Protein AF-A0A382BG83-F1 (afdb_monomer)

Foldseek 3Di:
DVVLVVVQVCCCVPVVDRDPDDDPVVSVVVVVVVVPPPPDPPDDDDDPPPPDQQDVVNPGHDDDPVVVVVVVVCPDPPDDDPFVVVFVVCCVVPVDPTDGDDPDPVVVD

Organism: NCBI:txid408172

Nearest PDB structures (foldseek):
  7a5i-assembly1_O6  TM=1.759E-01  e=7.349E+00  Homo sapiens

Secondary structure (DSSP, 8-state):
-HHHHHHHHHHHHHH----S---HHHHHHHHHHHHHS----S-------S--SSBGGGTBPPPPHHHHHHHHHHTSTT---HHHHHHHHHHHHH--S-----S-GGG--

Structure (mmCIF, N/CA/C/O backbone):
data_AF-A0A382BG83-F1
#
_entry.id   AF-A0A382BG83-F1
#
loop_
_atom_site.group_PDB
_atom_site.id
_atom_site.type_symbol
_atom_site.label_atom_id
_atom_site.label_alt_id
_atom_site.label_comp_id
_atom_site.label_asym_id
_atom_site.label_entity_id
_atom_site.label_seq_id
_atom_site.pdbx_PDB_ins_code
_atom_site.Cartn_x
_atom_site.Cartn_y
_atom_site.Cartn_z
_atom_site.occupancy
_atom_site.B_iso_or_equiv
_atom_site.auth_seq_id
_atom_site.auth_comp_id
_atom_site.auth_asym_id
_atom_site.auth_atom_id
_atom_site.pdbx_PDB_model_num
ATOM 1 N N . VAL A 1 1 ? -12.025 12.607 26.636 1.00 75.94 1 VAL A N 1
ATOM 2 C CA . VAL A 1 1 ? -13.064 13.535 27.185 1.00 75.94 1 VAL A CA 1
ATOM 3 C C . VAL A 1 1 ? -14.104 13.945 26.140 1.00 75.94 1 VAL A C 1
ATOM 5 O O . VAL A 1 1 ? -15.260 13.578 26.295 1.00 75.94 1 VAL A O 1
ATOM 8 N N . ARG A 1 2 ? -13.746 14.697 25.080 1.00 82.50 2 ARG A N 1
ATOM 9 C CA . ARG A 1 2 ? -14.726 15.179 24.075 1.00 82.50 2 ARG A CA 1
ATOM 10 C C . ARG A 1 2 ? -15.440 14.053 23.311 1.00 82.50 2 ARG A C 1
ATOM 12 O O . ARG A 1 2 ? -16.618 14.215 23.015 1.00 82.50 2 ARG A O 1
ATOM 19 N N . SER A 1 3 ? -14.743 12.953 23.008 1.00 81.94 3 SER A N 1
ATOM 20 C CA . SER A 1 3 ? -15.310 11.742 22.386 1.00 81.94 3 SER A CA 1
ATOM 21 C C . SER A 1 3 ? -16.439 11.163 23.242 1.00 81.94 3 SER A C 1
ATOM 23 O O . SER A 1 3 ? -17.588 11.162 22.813 1.00 81.94 3 SER A O 1
ATOM 25 N N . VAL A 1 4 ? -16.115 10.810 24.488 1.00 84.19 4 VAL A N 1
ATOM 26 C CA . VAL A 1 4 ? -17.020 10.195 25.470 1.00 84.19 4 VAL A CA 1
ATOM 27 C C . VAL A 1 4 ? -18.285 11.028 25.699 1.00 84.19 4 VAL A C 1
ATOM 29 O O . VAL A 1 4 ? -19.393 10.507 25.635 1.00 84.19 4 VAL A O 1
ATOM 32 N N . LEU A 1 5 ? -18.159 12.346 25.905 1.00 86.81 5 LEU A N 1
ATOM 33 C CA . LEU A 1 5 ? -19.331 13.211 26.110 1.00 86.81 5 LEU A CA 1
ATOM 34 C C . LEU A 1 5 ? -20.212 13.321 24.858 1.00 86.81 5 LEU A C 1
ATOM 36 O O . LEU A 1 5 ? -21.435 13.420 24.965 1.00 86.81 5 LEU A O 1
ATOM 40 N N . LYS A 1 6 ? -19.605 13.316 23.664 1.00 86.94 6 LYS A N 1
ATOM 41 C CA . LYS A 1 6 ? -20.346 13.349 22.400 1.00 86.94 6 LYS A CA 1
ATOM 42 C C . LYS A 1 6 ? -21.112 12.045 22.189 1.00 86.94 6 LYS A C 1
ATOM 44 O O . LYS A 1 6 ? -22.271 12.114 21.800 1.00 86.94 6 LYS A O 1
ATOM 49 N N . GLU A 1 7 ? -20.490 10.906 22.475 1.00 84.44 7 GLU A N 1
ATOM 50 C CA . GLU A 1 7 ? -21.103 9.580 22.371 1.00 84.44 7 GLU A CA 1
ATOM 51 C C . GLU A 1 7 ? -22.297 9.430 23.319 1.00 84.44 7 GLU A C 1
ATOM 53 O O . GLU A 1 7 ? -23.391 9.101 22.868 1.00 84.44 7 GLU A O 1
ATOM 58 N N . VAL A 1 8 ? -22.130 9.769 24.603 1.00 84.25 8 VAL A N 1
ATOM 59 C CA . VAL A 1 8 ? -23.222 9.728 25.592 1.00 84.25 8 VAL A CA 1
ATOM 60 C C . VAL A 1 8 ? -24.380 10.628 25.161 1.00 84.25 8 VAL A C 1
ATOM 62 O O . VAL A 1 8 ? -25.536 10.208 25.176 1.00 84.25 8 VAL A O 1
ATOM 65 N N . ARG A 1 9 ? -24.079 11.852 24.712 1.00 86.31 9 ARG A N 1
ATOM 66 C CA . ARG A 1 9 ? -25.100 12.785 24.222 1.00 86.31 9 ARG A CA 1
ATOM 67 C C . ARG A 1 9 ? -25.826 12.248 22.986 1.00 86.31 9 ARG A C 1
ATOM 69 O O . ARG A 1 9 ? -27.044 12.360 22.919 1.00 86.31 9 ARG A O 1
ATOM 76 N N . SER A 1 10 ? -25.099 11.693 22.018 1.00 83.44 10 SER A N 1
ATOM 77 C CA . SER A 1 10 ? -25.691 11.085 20.821 1.00 83.44 10 SER A CA 1
ATOM 78 C C . SER A 1 10 ? -26.571 9.886 21.176 1.00 83.44 10 SER A C 1
ATOM 80 O O . SER A 1 10 ? -27.681 9.800 20.668 1.00 83.44 10 SER A O 1
ATOM 82 N N . GLY A 1 11 ? -26.144 9.030 22.109 1.00 79.75 11 GLY A N 1
ATOM 83 C CA . GLY A 1 11 ? -26.942 7.897 22.584 1.00 79.75 11 GLY A CA 1
ATOM 84 C C . GLY A 1 11 ? -28.282 8.321 23.192 1.00 79.75 11 GLY A C 1
ATOM 85 O O . GLY A 1 11 ? -29.313 7.757 22.838 1.00 79.75 11 GLY A O 1
ATOM 86 N N . ILE A 1 12 ? -28.282 9.371 24.023 1.00 83.12 12 ILE A N 1
ATOM 87 C CA . ILE A 1 12 ? -29.508 9.935 24.616 1.00 83.12 12 ILE A CA 1
ATOM 88 C C . ILE A 1 12 ? -30.443 10.496 23.533 1.00 83.12 12 ILE A C 1
ATOM 90 O O . ILE A 1 12 ? -31.654 10.291 23.594 1.00 83.12 12 ILE A O 1
ATOM 94 N N . LEU A 1 13 ? -29.889 11.208 22.546 1.00 83.75 13 LEU A N 1
ATOM 95 C CA . LEU A 1 13 ? -30.672 11.857 21.490 1.00 83.75 13 LEU A CA 1
ATOM 96 C C . LEU A 1 13 ? -31.228 10.869 20.451 1.00 83.75 13 LEU A C 1
ATOM 98 O O . LEU A 1 13 ? -32.309 11.112 19.923 1.00 83.75 13 LEU A O 1
ATOM 102 N N . GLU A 1 14 ? -30.507 9.788 20.143 1.00 80.81 14 GLU A N 1
ATOM 103 C CA . GLU A 1 14 ? -30.873 8.836 19.081 1.00 80.81 14 GLU A CA 1
ATOM 104 C C . GLU A 1 14 ? -31.689 7.640 19.581 1.00 80.81 14 GLU A C 1
ATOM 106 O O . GLU A 1 14 ? -32.542 7.145 18.845 1.00 80.81 14 GLU A O 1
ATOM 111 N N . ARG A 1 15 ? -31.441 7.151 20.806 1.00 61.72 15 ARG A N 1
ATOM 112 C CA . ARG A 1 15 ? -32.073 5.917 21.307 1.00 61.72 15 ARG A CA 1
ATOM 113 C C . ARG A 1 15 ? -33.232 6.142 22.271 1.00 61.72 15 ARG A C 1
ATOM 115 O O . ARG A 1 15 ? -33.911 5.177 22.591 1.00 61.72 15 ARG A O 1
ATOM 122 N N . SER A 1 16 ? -33.470 7.367 22.750 1.00 61.75 16 SER A N 1
ATOM 123 C CA . SER A 1 16 ? -34.439 7.677 23.825 1.00 61.75 16 SER A CA 1
ATOM 124 C C . SER A 1 16 ? -34.261 6.888 25.136 1.00 61.75 16 SER A C 1
ATOM 126 O O . SER A 1 16 ? -34.984 7.142 26.096 1.00 61.75 16 SER A O 1
ATOM 128 N N . GLU A 1 17 ? -33.293 5.978 25.215 1.00 62.44 17 GLU A N 1
ATOM 129 C CA . GLU A 1 17 ? -32.896 5.266 26.420 1.00 62.44 17 GLU A CA 1
ATOM 130 C C . GLU A 1 17 ? -31.786 6.063 27.102 1.00 62.44 17 GLU A C 1
ATOM 132 O O . GLU A 1 17 ? -30.676 6.223 26.584 1.00 62.44 17 GLU A O 1
ATOM 137 N N . LEU A 1 18 ? -32.121 6.616 28.266 1.00 65.81 18 LEU A N 1
ATOM 138 C CA . LEU A 1 18 ? -31.135 7.193 29.165 1.00 65.81 18 LEU A CA 1
ATOM 139 C C . LEU A 1 18 ? -30.214 6.069 29.659 1.00 65.81 18 LEU A C 1
ATOM 141 O O . LEU A 1 18 ? -30.723 5.030 30.078 1.00 65.81 18 LEU A O 1
ATOM 145 N N . PRO A 1 19 ? -28.884 6.260 29.633 1.00 69.12 19 PRO A N 1
ATOM 146 C CA . PRO A 1 19 ? -27.973 5.343 30.301 1.00 69.12 19 PRO A CA 1
ATOM 147 C C . PRO A 1 19 ? -28.366 5.197 31.774 1.0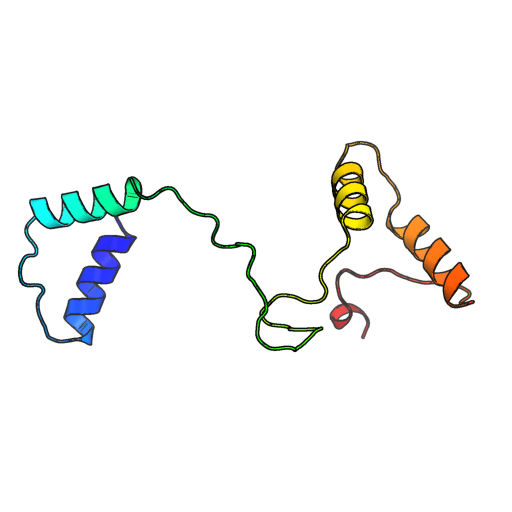0 69.12 19 PRO A C 1
ATOM 149 O O . PRO A 1 19 ? -28.708 6.195 32.409 1.00 69.12 19 PRO A O 1
ATOM 152 N N . ASP A 1 20 ? -28.257 3.980 32.312 1.00 75.00 20 ASP A N 1
ATOM 153 C CA . ASP A 1 20 ? -28.643 3.668 33.698 1.00 75.00 20 ASP A CA 1
ATOM 154 C C . ASP A 1 20 ? -27.902 4.525 34.743 1.00 75.00 20 ASP A C 1
ATOM 156 O O . ASP A 1 20 ? -28.423 4.768 35.830 1.00 75.00 20 ASP A O 1
ATOM 160 N N . ASP A 1 21 ? -26.699 5.008 34.410 1.00 79.62 21 ASP A N 1
ATOM 161 C CA . ASP A 1 21 ? -25.900 5.896 35.253 1.00 79.62 21 ASP A CA 1
ATOM 162 C C . ASP A 1 21 ? -25.075 6.884 34.403 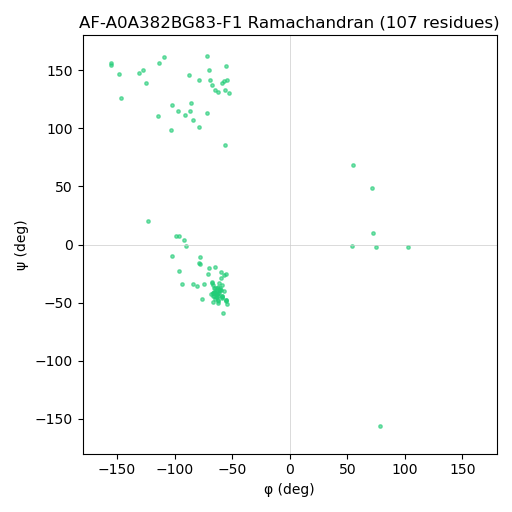1.00 79.62 21 ASP A C 1
ATOM 164 O O . ASP A 1 21 ? -24.331 6.495 33.495 1.00 79.62 21 ASP A O 1
ATOM 168 N N . ILE A 1 22 ? -25.225 8.178 34.702 1.00 81.38 22 ILE A N 1
ATOM 169 C CA . ILE A 1 22 ? -24.502 9.306 34.086 1.00 81.38 22 ILE A CA 1
ATOM 170 C C . ILE A 1 22 ? -23.763 10.161 35.129 1.00 81.38 22 ILE A C 1
ATOM 172 O O . ILE A 1 22 ? -23.463 11.329 34.870 1.00 81.38 22 ILE A O 1
ATOM 176 N N . SER A 1 23 ? -23.501 9.602 36.313 1.00 88.00 23 SER A N 1
ATOM 177 C CA . SER A 1 23 ? -22.724 10.253 37.369 1.00 88.00 23 SER A CA 1
ATOM 178 C C . SER A 1 23 ? -21.339 10.689 36.882 1.00 88.00 23 SER A C 1
ATOM 180 O O . SER A 1 23 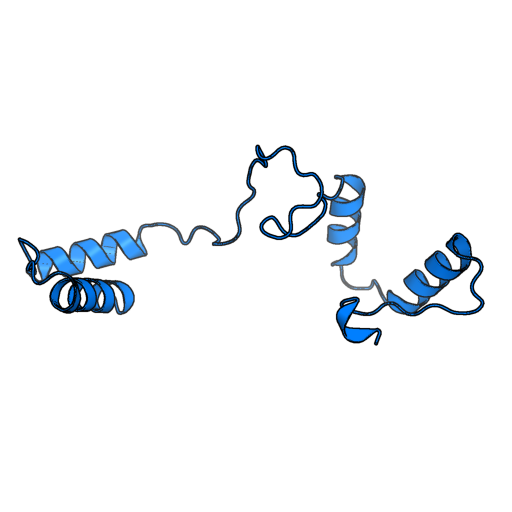? -20.763 10.126 35.941 1.00 88.00 23 SER A O 1
ATOM 182 N N . GLU A 1 24 ? -20.797 11.722 37.529 1.00 87.00 24 GLU A N 1
ATOM 183 C CA . GLU A 1 24 ? -19.466 12.241 37.214 1.00 87.00 24 GLU A CA 1
ATOM 184 C C . GLU A 1 24 ? -18.413 11.136 37.342 1.00 87.00 24 GLU A C 1
ATOM 186 O O . GLU A 1 24 ? -17.549 10.999 36.475 1.00 87.00 24 GLU A O 1
ATOM 191 N N . GLU A 1 25 ? -18.541 10.282 38.356 1.00 88.38 25 GLU A N 1
ATOM 192 C CA . GLU A 1 25 ? -17.665 9.142 38.589 1.00 88.38 25 GLU A CA 1
ATOM 193 C C . GLU A 1 25 ? -17.659 8.175 37.398 1.00 88.38 25 GLU A C 1
ATOM 195 O O . GLU A 1 25 ? -16.584 7.787 36.935 1.00 88.38 25 GLU A O 1
ATOM 200 N N . VAL A 1 26 ? -18.827 7.828 36.845 1.00 86.50 26 VAL A N 1
ATOM 201 C CA . VAL A 1 26 ? -18.937 6.932 35.680 1.00 86.50 26 VAL A CA 1
ATOM 202 C C . VAL A 1 26 ? -18.349 7.570 34.424 1.00 86.50 26 VAL A C 1
ATOM 204 O O . VAL A 1 26 ? -17.631 6.908 33.667 1.00 86.50 26 VAL A O 1
ATOM 207 N N . LEU A 1 27 ? -18.601 8.861 34.198 1.00 88.00 27 LEU A N 1
ATOM 208 C CA . LEU A 1 27 ? -18.039 9.580 33.053 1.00 88.00 27 LEU A CA 1
ATOM 209 C C . LEU A 1 27 ? -16.514 9.699 33.152 1.00 88.00 27 LEU A C 1
ATOM 211 O O . LEU A 1 27 ? -15.818 9.491 32.156 1.00 88.00 27 LEU A O 1
ATOM 215 N N . VAL A 1 28 ? -15.983 9.977 34.345 1.00 89.94 28 VAL A N 1
ATOM 216 C CA . VAL A 1 28 ? -14.538 10.021 34.607 1.00 89.94 28 VAL A CA 1
ATOM 217 C C . VAL A 1 28 ? -13.908 8.647 34.395 1.00 89.94 28 VAL A C 1
ATOM 219 O O . VAL A 1 28 ? -12.851 8.571 33.770 1.00 89.94 28 VAL A O 1
ATOM 222 N N . GLN A 1 29 ? -14.548 7.564 34.845 1.00 87.56 29 GLN A N 1
ATOM 223 C CA . GLN A 1 29 ? -14.059 6.203 34.606 1.00 87.56 29 GLN A CA 1
ATOM 224 C C . GLN A 1 29 ? -14.045 5.851 33.117 1.00 87.56 29 GLN A C 1
ATOM 226 O O . GLN A 1 29 ? -13.024 5.384 32.624 1.00 87.56 29 GLN A O 1
ATOM 231 N N . ARG A 1 30 ? -15.110 6.163 32.364 1.00 84.06 30 ARG A N 1
ATOM 232 C CA . ARG A 1 30 ? -15.131 5.952 30.904 1.00 84.06 30 ARG A CA 1
ATOM 233 C C . ARG A 1 30 ? -14.025 6.721 30.197 1.00 84.06 30 ARG A C 1
ATOM 235 O O . ARG A 1 30 ? -13.348 6.162 29.347 1.00 84.06 30 ARG A O 1
ATOM 242 N N . VAL A 1 31 ? -13.814 7.985 30.565 1.00 87.25 31 VAL A N 1
ATOM 243 C CA . VAL A 1 31 ? -12.717 8.791 30.018 1.00 87.25 31 VAL A CA 1
ATOM 244 C C . VAL A 1 31 ? -11.358 8.185 30.354 1.00 87.25 31 VAL A C 1
ATOM 246 O O . VAL A 1 31 ? -10.492 8.176 29.486 1.00 87.25 31 VAL A O 1
ATOM 249 N N . LYS A 1 32 ? -11.158 7.693 31.581 1.00 86.69 32 LYS A N 1
ATOM 250 C CA . LYS A 1 32 ? -9.916 7.013 31.965 1.00 86.69 32 LYS A CA 1
ATOM 251 C C . LYS A 1 32 ? -9.701 5.752 31.144 1.00 86.69 32 LYS A C 1
ATOM 253 O O . LYS A 1 32 ? -8.638 5.624 30.562 1.00 86.69 32 LYS A O 1
ATOM 258 N N . SER A 1 33 ? -10.712 4.897 31.006 1.00 82.25 33 SER A N 1
ATOM 259 C CA . SER A 1 33 ? -10.617 3.691 30.178 1.00 82.25 33 SER A CA 1
ATOM 260 C C . SER A 1 33 ? -10.330 4.001 28.707 1.00 82.25 33 SER A C 1
ATOM 262 O O . SER A 1 33 ? -9.550 3.287 28.094 1.00 82.25 33 SER A O 1
ATOM 264 N N . ASP A 1 34 ? -10.907 5.071 28.153 1.00 80.31 34 ASP A N 1
ATOM 265 C CA . ASP A 1 34 ? -10.664 5.515 26.768 1.00 80.31 34 ASP A CA 1
ATOM 266 C C . ASP A 1 34 ? -9.222 6.030 26.575 1.00 80.31 34 ASP A C 1
ATOM 268 O O . ASP A 1 34 ? -8.636 5.848 25.517 1.00 80.31 34 ASP A O 1
ATOM 272 N N . ILE A 1 35 ? -8.634 6.652 27.607 1.00 80.62 35 ILE A N 1
ATOM 273 C CA . ILE A 1 35 ? -7.241 7.142 27.608 1.00 80.62 35 ILE A CA 1
ATOM 274 C C . ILE A 1 35 ? -6.237 6.013 27.892 1.00 80.62 35 ILE A C 1
ATOM 276 O O . ILE A 1 35 ? -5.120 6.033 27.383 1.00 80.62 35 ILE A O 1
ATOM 280 N N . GLU A 1 36 ? -6.604 5.063 28.750 1.00 79.06 36 GLU A N 1
ATOM 281 C CA . GLU A 1 36 ? -5.770 3.922 29.145 1.00 79.06 36 GLU A CA 1
ATOM 282 C C . GLU A 1 36 ? -5.766 2.812 28.090 1.00 79.06 36 GLU A C 1
ATOM 284 O O . GLU A 1 36 ? -4.882 1.953 28.109 1.00 79.06 36 GLU A O 1
ATOM 289 N N . ASN A 1 37 ? -6.716 2.835 27.150 1.00 75.69 37 ASN A N 1
ATOM 290 C CA . ASN A 1 37 ? -6.659 1.996 25.967 1.00 75.69 37 ASN A CA 1
ATOM 291 C C . ASN A 1 37 ? -5.550 2.552 25.061 1.00 75.69 37 ASN A C 1
ATOM 293 O O . ASN A 1 37 ? -5.678 3.682 24.588 1.00 75.69 37 ASN A O 1
ATOM 297 N N . PRO A 1 38 ? -4.439 1.825 24.840 1.00 64.06 38 PRO A N 1
ATOM 298 C CA . PRO A 1 38 ? -3.378 2.325 23.982 1.00 64.06 38 PRO A CA 1
ATOM 299 C C . PRO A 1 38 ? -3.975 2.649 22.614 1.00 64.06 38 PRO A C 1
ATOM 301 O O . PRO A 1 38 ? -4.714 1.824 22.074 1.00 64.06 38 PRO A O 1
ATOM 304 N N . ASP A 1 39 ? -3.652 3.832 22.077 1.00 69.94 39 ASP A N 1
ATOM 305 C CA . ASP A 1 39 ? -3.996 4.253 20.715 1.00 69.94 39 ASP A CA 1
ATOM 306 C C . ASP A 1 39 ? -3.439 3.219 19.727 1.00 69.94 39 ASP A C 1
ATOM 308 O O . ASP A 1 39 ? -2.320 3.312 19.214 1.00 69.94 39 ASP A O 1
ATOM 312 N N . MET A 1 40 ? -4.217 2.167 19.500 1.00 68.75 40 MET A N 1
ATOM 313 C CA . MET A 1 40 ? -3.943 1.166 18.496 1.00 68.75 40 MET A CA 1
ATOM 314 C C . MET A 1 40 ? -3.978 1.888 17.151 1.00 68.75 40 MET A C 1
ATOM 316 O O . MET A 1 40 ? -4.937 2.619 16.879 1.00 68.75 40 MET A O 1
ATOM 320 N N . PRO A 1 41 ? -2.972 1.689 16.282 1.00 77.75 41 PRO A N 1
ATOM 321 C CA . PRO A 1 41 ? -3.014 2.251 14.947 1.00 77.75 41 PRO A CA 1
ATOM 322 C C . PRO A 1 41 ? -4.329 1.844 14.289 1.00 77.75 41 PRO A C 1
ATOM 324 O O . PRO A 1 41 ? -4.691 0.666 14.291 1.00 77.75 41 PRO A O 1
ATOM 327 N N . THR A 1 42 ? -5.046 2.811 13.722 1.00 82.56 42 THR A N 1
ATOM 328 C CA . THR A 1 42 ? -6.283 2.538 12.974 1.00 82.56 42 THR A CA 1
ATOM 329 C C . THR A 1 42 ? -6.009 1.718 11.712 1.00 82.56 42 THR A C 1
ATOM 331 O O . THR A 1 42 ? -6.912 1.081 11.177 1.00 82.56 42 THR A O 1
ATOM 334 N N . ILE A 1 43 ? -4.754 1.702 11.252 1.00 83.31 43 ILE A N 1
ATOM 335 C CA . ILE A 1 43 ? -4.259 0.853 10.171 1.00 83.31 43 ILE A CA 1
ATOM 336 C C . ILE A 1 43 ? -3.592 -0.376 10.785 1.00 83.31 43 ILE A C 1
ATOM 338 O O . ILE A 1 43 ? -2.550 -0.266 11.430 1.00 83.31 43 ILE A O 1
ATOM 342 N N . GLN A 1 44 ? -4.172 -1.548 10.538 1.00 84.56 44 GLN A N 1
ATOM 343 C CA . GLN A 1 44 ? -3.664 -2.824 11.035 1.00 84.56 44 GLN A CA 1
ATOM 344 C C . GLN A 1 44 ? -3.584 -3.849 9.903 1.00 84.56 44 GLN A C 1
ATOM 346 O O . GLN A 1 44 ? -4.413 -3.819 8.990 1.00 84.56 44 GLN A O 1
ATOM 351 N N . PRO A 1 45 ? -2.610 -4.773 9.945 1.00 86.19 45 PRO A N 1
ATOM 352 C CA . PRO A 1 45 ? -2.608 -5.926 9.057 1.00 86.19 45 PRO A CA 1
ATOM 353 C C . PRO A 1 45 ? -3.880 -6.762 9.247 1.00 86.19 45 PRO A C 1
ATOM 355 O O . PRO A 1 45 ? -4.307 -6.998 10.376 1.00 86.19 45 PRO A O 1
ATOM 358 N N . VAL A 1 46 ? -4.454 -7.252 8.149 1.00 87.44 46 VAL A N 1
ATOM 359 C CA . VAL A 1 46 ? -5.646 -8.114 8.157 1.00 87.44 46 VAL A CA 1
ATOM 360 C C . VAL A 1 46 ? -5.396 -9.389 7.357 1.00 87.44 46 VAL A C 1
ATOM 362 O O . VAL A 1 46 ? -4.635 -9.387 6.390 1.00 87.44 46 VAL A O 1
ATOM 365 N N . ILE A 1 47 ? -6.054 -10.485 7.740 1.00 89.00 47 ILE A N 1
ATOM 366 C CA . ILE A 1 47 ? -6.054 -11.729 6.962 1.00 89.00 47 ILE A CA 1
ATOM 367 C C . ILE A 1 47 ? -7.177 -11.639 5.928 1.00 89.00 47 ILE A C 1
ATOM 369 O O . ILE A 1 47 ? -8.355 -11.602 6.282 1.00 89.00 47 ILE A O 1
ATOM 373 N N . ASN A 1 48 ? -6.824 -11.621 4.643 1.00 87.12 48 ASN A N 1
ATOM 374 C CA . ASN A 1 48 ? -7.809 -11.644 3.567 1.00 87.12 48 ASN A CA 1
ATOM 375 C C . ASN A 1 48 ? -8.337 -13.074 3.343 1.00 87.12 48 ASN A C 1
ATOM 377 O O . ASN A 1 48 ? -7.688 -1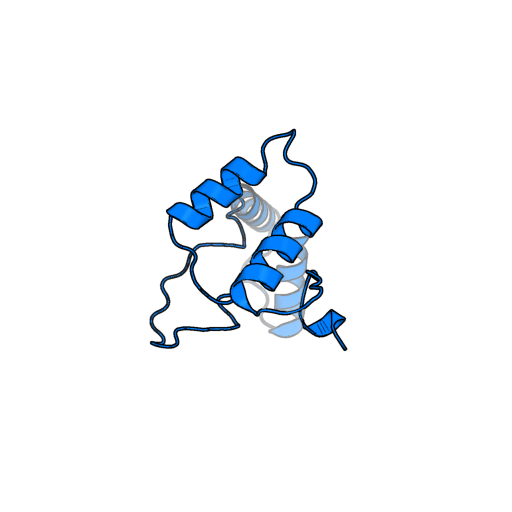3.887 2.688 1.00 87.12 48 ASN A O 1
ATOM 381 N N . ALA A 1 49 ? -9.532 -13.362 3.864 1.00 91.44 49 ALA A N 1
ATOM 382 C CA . ALA A 1 49 ? -10.230 -14.640 3.691 1.00 91.44 49 ALA A CA 1
ATOM 383 C C . ALA A 1 49 ? -11.269 -14.634 2.548 1.00 91.44 49 ALA A C 1
ATOM 385 O O . ALA A 1 49 ? -12.024 -15.591 2.397 1.00 91.44 49 ALA A O 1
ATOM 386 N N . THR A 1 50 ? -11.335 -13.567 1.744 1.00 90.31 50 THR A N 1
ATOM 387 C CA . THR A 1 50 ? -12.349 -13.421 0.679 1.00 90.31 50 THR A CA 1
ATOM 388 C C . THR A 1 50 ? -12.035 -14.237 -0.578 1.00 90.31 50 THR A C 1
ATOM 390 O O . THR A 1 50 ? -12.905 -14.424 -1.423 1.00 90.31 50 THR A O 1
ATOM 393 N N . GLY A 1 51 ? -10.785 -14.687 -0.739 1.00 89.12 51 GLY A N 1
ATOM 394 C CA . GLY A 1 51 ? -10.292 -15.304 -1.975 1.00 89.12 51 GLY A CA 1
ATOM 395 C C . GLY A 1 51 ? -10.037 -14.312 -3.121 1.00 89.12 51 GLY A C 1
ATOM 396 O O . GLY A 1 51 ? -9.555 -14.718 -4.176 1.00 89.12 51 GLY A O 1
ATOM 397 N N . ILE A 1 52 ? -10.315 -13.018 -2.926 1.00 89.38 52 ILE A N 1
ATOM 398 C CA . ILE A 1 52 ? -10.066 -11.959 -3.911 1.00 89.38 52 ILE A CA 1
ATOM 399 C C . ILE A 1 52 ? -8.621 -11.472 -3.771 1.00 89.38 52 ILE A C 1
ATOM 401 O O . ILE A 1 52 ? -8.227 -10.997 -2.708 1.00 89.38 52 ILE A O 1
ATOM 405 N N . VAL A 1 53 ? -7.836 -11.567 -4.849 1.00 86.81 53 VAL A N 1
ATOM 406 C CA . VAL A 1 53 ? -6.398 -11.229 -4.845 1.00 86.81 53 VAL A CA 1
ATOM 407 C C . VAL A 1 53 ? -6.152 -9.716 -4.842 1.00 86.81 53 VAL A C 1
ATOM 409 O O . VAL A 1 53 ? -5.345 -9.232 -4.054 1.00 86.81 53 VAL A O 1
ATOM 412 N N . LEU A 1 54 ? -6.850 -8.966 -5.700 1.00 86.50 54 LEU A N 1
ATOM 413 C CA . LEU A 1 54 ? -6.801 -7.502 -5.743 1.00 86.50 54 LEU A CA 1
ATOM 414 C C . LEU A 1 54 ? -8.068 -6.962 -5.084 1.00 86.50 54 LEU A C 1
ATOM 416 O O . LEU A 1 54 ? -9.135 -6.967 -5.692 1.00 86.50 54 LEU A O 1
ATOM 420 N N . HIS A 1 55 ? -7.959 -6.575 -3.814 1.00 84.56 55 HIS A N 1
ATOM 421 C CA . HIS A 1 55 ? -9.103 -6.157 -3.010 1.00 84.56 55 HIS A CA 1
ATOM 422 C C . HIS A 1 55 ? -8.989 -4.676 -2.637 1.00 84.56 55 HIS A C 1
ATOM 424 O O . HIS A 1 55 ? -8.175 -4.301 -1.791 1.00 84.56 55 HIS A O 1
ATOM 430 N N . ASP A 1 56 ? -9.848 -3.832 -3.207 1.00 79.62 56 ASP A N 1
ATOM 431 C CA . ASP A 1 56 ? -9.771 -2.371 -3.049 1.00 79.62 56 ASP A CA 1
ATOM 432 C C . ASP A 1 56 ? -9.894 -1.920 -1.588 1.00 79.62 56 ASP A C 1
ATOM 434 O O . ASP A 1 56 ? -9.143 -1.058 -1.132 1.00 79.62 56 ASP A O 1
ATOM 438 N N . ALA A 1 57 ? -10.767 -2.563 -0.802 1.00 72.12 57 ALA A N 1
ATOM 439 C CA . ALA A 1 57 ? -10.917 -2.228 0.619 1.00 72.12 57 ALA A CA 1
ATOM 440 C C . ALA A 1 57 ? -9.714 -2.645 1.491 1.00 72.12 57 ALA A C 1
ATOM 442 O O . ALA A 1 57 ? -9.534 -2.101 2.576 1.00 72.12 57 ALA A O 1
ATOM 443 N N . VAL A 1 58 ? -8.880 -3.583 1.018 1.00 70.75 58 VAL A N 1
ATOM 444 C CA . VAL A 1 58 ? -7.625 -4.005 1.675 1.00 70.75 58 VAL A CA 1
ATOM 445 C C . VAL A 1 58 ? -6.420 -3.298 1.022 1.00 70.75 58 VAL A C 1
ATOM 447 O O . VAL A 1 58 ? -5.274 -3.542 1.380 1.00 70.75 58 VAL A O 1
ATOM 450 N N . ARG A 1 59 ? -6.692 -2.339 0.120 1.00 66.50 59 ARG A N 1
ATOM 451 C CA . ARG A 1 59 ? -5.734 -1.513 -0.624 1.00 66.50 59 ARG A CA 1
ATOM 452 C C . ARG A 1 59 ? -4.700 -2.331 -1.399 1.00 66.50 59 ARG A C 1
ATOM 454 O O . ARG A 1 59 ? -3.502 -2.257 -1.142 1.00 66.50 59 ARG A O 1
ATOM 461 N N . GLY A 1 60 ? -5.181 -3.019 -2.431 1.00 67.00 60 GLY A N 1
ATOM 462 C CA . GLY A 1 60 ? -4.344 -3.499 -3.531 1.00 67.00 60 GLY A CA 1
ATOM 463 C C . GLY A 1 60 ? -3.541 -4.763 -3.223 1.00 67.00 60 GLY A C 1
ATOM 464 O O . GLY A 1 60 ? -3.935 -5.593 -2.405 1.00 67.00 60 GLY A O 1
ATOM 465 N N . ALA A 1 61 ? -2.444 -4.946 -3.960 1.00 74.56 61 ALA A N 1
ATOM 466 C CA . ALA A 1 61 ? -1.615 -6.143 -3.884 1.00 74.56 61 ALA A CA 1
ATOM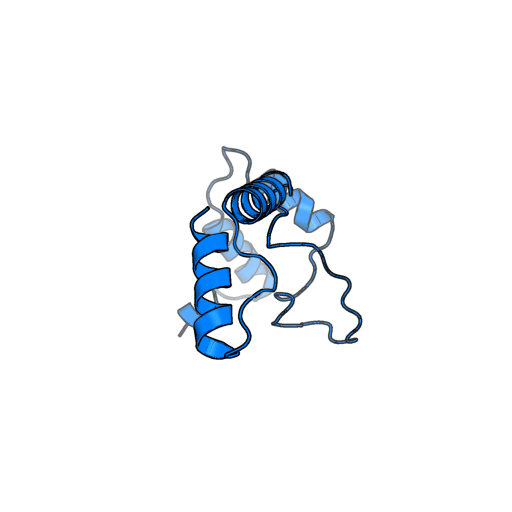 467 C C . ALA A 1 61 ? -0.679 -6.120 -2.666 1.00 74.56 61 ALA A C 1
ATOM 469 O O . ALA A 1 61 ? -0.071 -5.099 -2.344 1.00 74.56 61 ALA A O 1
ATOM 470 N N . MET A 1 62 ? -0.496 -7.282 -2.034 1.00 82.56 62 MET A N 1
ATOM 471 C CA . MET A 1 62 ? 0.551 -7.452 -1.028 1.00 82.56 62 MET A CA 1
ATOM 472 C C . MET A 1 62 ? 1.934 -7.380 -1.680 1.00 82.56 62 MET A C 1
ATOM 474 O O . MET A 1 62 ? 2.176 -7.986 -2.724 1.00 82.56 62 MET A O 1
ATOM 478 N N . VAL A 1 63 ? 2.857 -6.671 -1.033 1.00 86.81 63 VAL A N 1
ATOM 479 C CA . VAL A 1 63 ? 4.263 -6.617 -1.448 1.00 86.81 63 VAL A CA 1
ATOM 480 C C . VAL A 1 63 ? 5.055 -7.762 -0.823 1.00 86.81 63 VAL A C 1
ATOM 482 O O . VAL A 1 63 ? 4.800 -8.166 0.313 1.00 86.81 63 VAL A O 1
ATOM 485 N N . THR A 1 64 ? 6.041 -8.272 -1.559 1.00 91.44 64 THR A N 1
ATOM 486 C CA . THR A 1 64 ? 6.988 -9.262 -1.035 1.00 91.44 64 THR A CA 1
ATOM 487 C C . THR A 1 64 ? 7.948 -8.622 -0.033 1.00 91.44 64 THR A C 1
ATOM 489 O O . THR A 1 64 ? 8.139 -7.402 -0.024 1.00 91.44 64 THR A O 1
ATOM 492 N N . ASP A 1 65 ? 8.617 -9.441 0.779 1.00 92.38 65 ASP A N 1
ATOM 493 C CA . ASP A 1 65 ? 9.602 -8.950 1.752 1.00 92.38 65 ASP A CA 1
ATOM 494 C C . ASP A 1 65 ? 10.778 -8.229 1.087 1.00 92.38 65 ASP A C 1
ATOM 496 O O . ASP A 1 65 ? 11.287 -7.246 1.619 1.00 92.38 65 ASP A O 1
ATOM 500 N N . VAL A 1 66 ? 11.174 -8.661 -0.113 1.00 94.44 66 VAL A N 1
ATOM 501 C CA . VAL A 1 66 ? 12.232 -8.004 -0.894 1.00 94.44 66 VAL A CA 1
ATOM 502 C C . VAL A 1 66 ? 11.835 -6.570 -1.242 1.00 94.44 66 VAL A C 1
ATOM 504 O O . VAL A 1 66 ? 12.611 -5.644 -1.012 1.00 94.44 66 VAL A O 1
ATOM 507 N N . VAL A 1 67 ? 10.613 -6.376 -1.749 1.00 91.81 67 VAL A N 1
ATOM 508 C CA . VAL A 1 67 ? 10.094 -5.046 -2.098 1.00 91.81 67 VAL A CA 1
ATOM 509 C C . VAL A 1 67 ? 9.922 -4.197 -0.841 1.00 91.81 67 VAL A C 1
ATOM 511 O O . VAL A 1 67 ? 10.365 -3.052 -0.816 1.00 91.81 67 VAL A O 1
ATOM 514 N N . ARG A 1 68 ? 9.363 -4.768 0.234 1.00 91.56 68 ARG A N 1
ATOM 515 C CA . ARG A 1 68 ? 9.222 -4.089 1.530 1.00 91.56 68 ARG A CA 1
ATOM 516 C C . ARG A 1 68 ? 10.568 -3.579 2.049 1.00 91.56 68 ARG A C 1
ATOM 518 O O . ARG A 1 68 ? 10.668 -2.421 2.442 1.00 91.56 68 ARG A O 1
ATOM 525 N N . ASN A 1 69 ? 11.602 -4.417 2.029 1.00 91.94 69 ASN A N 1
ATOM 526 C CA . ASN A 1 69 ? 12.934 -4.038 2.495 1.00 91.94 69 ASN A CA 1
ATOM 527 C C . ASN A 1 69 ? 13.546 -2.945 1.614 1.00 91.94 69 ASN A C 1
ATOM 529 O O . ASN A 1 69 ? 14.088 -1.979 2.142 1.00 91.94 69 ASN A O 1
ATOM 533 N N . ALA A 1 70 ? 13.393 -3.039 0.290 1.00 89.62 70 ALA A N 1
ATOM 534 C CA . ALA A 1 70 ? 13.828 -1.985 -0.622 1.00 89.62 70 ALA A CA 1
ATOM 535 C C . ALA A 1 70 ? 13.118 -0.647 -0.346 1.00 89.62 70 ALA A C 1
ATOM 537 O O . ALA A 1 70 ? 13.766 0.394 -0.363 1.00 89.62 70 ALA A O 1
ATOM 538 N N . MET A 1 71 ? 11.818 -0.661 -0.027 1.00 89.44 71 MET A N 1
ATOM 539 C CA . MET A 1 71 ? 11.067 0.544 0.353 1.00 89.44 71 MET A CA 1
ATOM 540 C C . MET A 1 71 ? 11.551 1.149 1.677 1.00 89.44 71 MET A C 1
ATOM 542 O O . MET A 1 71 ? 11.573 2.368 1.814 1.00 89.44 71 MET A O 1
ATOM 546 N N . ILE A 1 72 ? 11.929 0.322 2.656 1.00 91.06 72 ILE A N 1
ATOM 547 C CA . ILE A 1 72 ? 12.497 0.799 3.927 1.00 91.06 72 ILE A CA 1
ATOM 548 C C . ILE A 1 72 ? 13.867 1.441 3.684 1.00 91.06 72 ILE A C 1
ATOM 550 O O . ILE A 1 72 ? 14.140 2.526 4.192 1.00 91.06 72 ILE A O 1
ATOM 554 N N . GLU A 1 73 ? 14.716 0.807 2.875 1.00 88.25 73 GLU A N 1
ATOM 555 C CA . GLU A 1 73 ? 16.013 1.367 2.488 1.00 88.25 73 GLU A CA 1
ATOM 556 C C . GLU A 1 73 ? 15.856 2.665 1.686 1.00 88.25 73 GLU A C 1
ATOM 558 O O . GLU A 1 73 ? 16.601 3.613 1.920 1.00 88.25 73 GLU A O 1
ATOM 563 N N . ALA A 1 74 ? 14.837 2.749 0.822 1.00 86.50 74 ALA A N 1
ATOM 564 C CA . ALA A 1 74 ? 14.500 3.944 0.049 1.00 86.50 74 ALA A CA 1
ATOM 565 C C . ALA A 1 74 ? 14.161 5.171 0.914 1.00 86.50 74 ALA A C 1
ATOM 567 O O . ALA A 1 74 ? 14.314 6.299 0.458 1.00 86.50 74 ALA A O 1
ATOM 568 N N . GLN A 1 75 ? 13.727 4.970 2.164 1.00 87.06 75 GLN A N 1
ATOM 569 C CA . GLN A 1 75 ? 13.443 6.063 3.102 1.00 87.06 75 GLN A CA 1
ATOM 570 C C . GLN A 1 75 ? 14.709 6.670 3.721 1.00 87.06 75 GLN A C 1
ATOM 572 O O . GLN A 1 75 ? 14.629 7.701 4.393 1.00 87.06 75 GLN A O 1
ATOM 577 N N . ARG A 1 76 ? 15.881 6.046 3.537 1.00 84.94 76 ARG A N 1
ATOM 578 C CA . ARG A 1 76 ? 17.135 6.590 4.059 1.00 84.94 76 ARG A CA 1
ATOM 579 C C . ARG A 1 76 ? 17.527 7.861 3.293 1.00 84.94 76 ARG A C 1
ATOM 581 O O . ARG A 1 76 ? 17.371 7.918 2.073 1.00 84.94 76 ARG A O 1
ATOM 588 N N . PRO A 1 77 ? 18.076 8.878 3.980 1.00 79.94 77 PRO A N 1
ATOM 589 C CA . PRO A 1 77 ? 18.535 10.098 3.325 1.00 79.94 77 PRO A CA 1
ATOM 590 C C . PRO A 1 77 ? 19.573 9.804 2.233 1.00 79.94 77 PRO A C 1
ATOM 592 O O . PRO A 1 77 ? 20.464 8.980 2.433 1.00 79.94 77 PRO A O 1
ATOM 595 N N . GLY A 1 78 ? 19.495 10.523 1.111 1.00 73.94 78 GLY A N 1
ATOM 596 C CA . GLY A 1 78 ? 20.489 10.458 0.031 1.00 73.94 78 GLY A CA 1
ATOM 597 C C . GLY A 1 78 ? 20.071 9.653 -1.199 1.00 73.94 78 GLY A C 1
ATOM 598 O O . GLY A 1 78 ? 20.815 9.630 -2.176 1.00 73.94 78 GLY A O 1
ATOM 599 N N . ILE A 1 79 ? 18.885 9.040 -1.193 1.00 70.69 79 ILE A N 1
ATOM 600 C CA . ILE A 1 79 ? 18.294 8.475 -2.408 1.00 70.69 79 ILE A CA 1
ATOM 601 C C . ILE A 1 79 ? 17.572 9.602 -3.146 1.00 70.69 79 ILE A C 1
ATOM 603 O O . ILE A 1 79 ? 16.548 10.112 -2.700 1.00 70.69 79 ILE A O 1
ATOM 607 N N . THR A 1 80 ? 18.167 10.028 -4.253 1.00 71.56 80 THR A N 1
ATOM 608 C CA . THR A 1 80 ? 17.667 11.082 -5.139 1.00 71.56 80 THR A CA 1
ATOM 609 C C . THR A 1 80 ? 17.289 10.481 -6.490 1.00 71.56 80 THR A C 1
ATOM 611 O O . THR A 1 80 ? 17.862 9.463 -6.875 1.00 71.56 80 THR A O 1
ATOM 614 N N . ASP A 1 81 ? 16.397 11.147 -7.225 1.00 83.69 81 ASP A N 1
ATOM 615 C CA . ASP A 1 81 ? 16.083 10.846 -8.633 1.00 83.69 81 ASP A CA 1
ATOM 616 C C . ASP A 1 81 ? 15.282 9.545 -8.867 1.00 83.69 81 ASP A C 1
ATOM 618 O O . ASP A 1 81 ? 15.621 8.683 -9.683 1.00 83.69 81 ASP A O 1
ATOM 622 N N . VAL A 1 82 ? 14.195 9.386 -8.103 1.00 85.81 82 VAL A N 1
ATOM 623 C CA . VAL A 1 82 ? 13.280 8.237 -8.212 1.00 85.81 82 VAL A CA 1
ATOM 624 C C . VAL A 1 82 ? 12.571 8.240 -9.568 1.00 85.81 82 VAL A C 1
ATOM 626 O O . VAL A 1 82 ? 12.384 7.182 -10.168 1.00 85.81 82 VAL A O 1
ATOM 629 N N . GLU A 1 83 ? 12.221 9.420 -10.070 1.00 88.81 83 GLU A N 1
ATOM 630 C CA . GLU A 1 83 ? 11.493 9.627 -11.315 1.00 88.81 83 GLU A CA 1
ATOM 631 C C . GLU A 1 83 ? 12.316 9.203 -12.535 1.00 88.81 83 GLU A C 1
ATOM 633 O O . GLU A 1 83 ? 11.829 8.387 -13.318 1.00 88.81 83 GLU A O 1
ATOM 638 N N . ALA A 1 84 ? 13.576 9.643 -12.672 1.00 89.94 84 ALA A N 1
ATOM 639 C CA . ALA A 1 84 ? 14.403 9.217 -13.805 1.00 89.94 84 ALA A CA 1
ATOM 640 C C . ALA A 1 84 ? 14.745 7.723 -13.732 1.00 89.94 84 ALA A C 1
ATOM 642 O O . ALA A 1 84 ? 14.850 7.039 -14.757 1.00 89.94 84 ALA A O 1
ATOM 643 N N . ARG A 1 85 ? 14.894 7.172 -12.517 1.00 89.81 85 ARG A N 1
ATOM 644 C CA . ARG A 1 85 ? 15.097 5.729 -12.352 1.00 89.81 85 ARG A CA 1
ATOM 645 C C . ARG A 1 85 ? 13.862 4.938 -12.776 1.00 89.81 85 ARG A C 1
ATOM 647 O O . ARG A 1 85 ? 14.017 3.901 -13.422 1.00 89.81 85 ARG A O 1
ATOM 654 N N . ALA A 1 86 ? 12.672 5.411 -12.414 1.00 93.25 86 ALA A N 1
ATOM 655 C CA . ALA A 1 86 ? 11.412 4.802 -12.812 1.00 93.25 86 ALA A CA 1
ATOM 656 C C . ALA A 1 86 ? 11.213 4.880 -14.329 1.00 93.25 86 ALA A C 1
ATOM 658 O O . ALA A 1 86 ? 10.929 3.852 -14.937 1.00 93.25 86 ALA A O 1
ATOM 659 N N . GLU A 1 87 ? 11.440 6.044 -14.945 1.00 95.44 87 GLU A N 1
ATOM 660 C CA . GLU A 1 87 ? 11.367 6.223 -16.399 1.00 95.44 87 GLU A CA 1
ATOM 661 C C . GLU A 1 87 ? 12.268 5.226 -17.127 1.00 95.44 87 GLU A C 1
ATOM 663 O O . GLU A 1 87 ? 11.794 4.482 -17.982 1.00 95.44 87 GLU A O 1
ATOM 668 N N . LYS A 1 88 ? 13.543 5.128 -16.730 1.00 95.62 88 LYS A N 1
ATOM 669 C CA . LYS A 1 88 ? 14.486 4.188 -17.346 1.00 95.62 88 LYS A CA 1
ATOM 670 C C . LYS A 1 88 ? 13.969 2.747 -17.315 1.00 95.62 88 LYS A C 1
ATOM 672 O O . LYS A 1 88 ? 13.990 2.069 -18.338 1.00 95.62 88 LYS A O 1
ATOM 677 N N . VAL A 1 89 ? 13.509 2.282 -16.152 1.00 95.56 89 VAL A N 1
ATOM 678 C CA . VAL A 1 89 ? 12.989 0.914 -15.995 1.00 95.56 89 VAL A CA 1
ATOM 679 C C . VAL A 1 89 ? 11.714 0.714 -16.817 1.00 95.56 89 VAL A C 1
ATOM 681 O O . VAL A 1 89 ? 11.545 -0.327 -17.448 1.00 95.56 89 VAL A O 1
ATOM 684 N N . LEU A 1 90 ? 10.822 1.705 -16.847 1.00 96.25 90 LEU A N 1
ATOM 685 C CA . LEU A 1 90 ? 9.593 1.643 -17.633 1.00 96.25 90 LEU A CA 1
ATOM 686 C C . LEU A 1 90 ? 9.894 1.580 -19.134 1.00 96.25 90 LEU A C 1
ATOM 688 O O . LEU A 1 90 ? 9.331 0.722 -19.812 1.00 96.25 90 LEU A O 1
ATOM 692 N N . CYS A 1 91 ? 10.808 2.402 -19.651 1.00 97.75 91 CYS A N 1
ATOM 693 C CA . CYS A 1 91 ? 11.231 2.346 -21.052 1.00 97.75 91 CYS A CA 1
ATOM 694 C C . CYS A 1 91 ? 11.903 1.005 -21.391 1.00 97.75 91 CYS A C 1
ATOM 696 O O . CYS A 1 91 ? 11.608 0.425 -22.431 1.00 97.75 91 CYS A O 1
ATOM 698 N N . GLU A 1 92 ? 12.735 0.455 -20.497 1.00 98.06 92 GLU A N 1
ATOM 699 C CA . GLU A 1 92 ? 13.364 -0.865 -20.684 1.00 98.06 92 GLU A CA 1
ATOM 700 C C . GLU A 1 92 ? 12.336 -2.007 -20.783 1.00 98.06 92 GLU A C 1
ATOM 702 O O . GLU A 1 92 ? 12.513 -2.923 -21.586 1.00 98.06 92 GLU A O 1
ATOM 707 N N . ILE A 1 93 ? 11.260 -1.966 -19.989 1.00 97.75 93 ILE A N 1
ATOM 708 C CA . ILE A 1 93 ? 10.240 -3.031 -19.959 1.00 97.75 93 ILE A CA 1
ATOM 709 C C . ILE A 1 93 ? 9.198 -2.859 -21.074 1.00 97.75 93 ILE A C 1
ATOM 711 O O . ILE A 1 93 ? 8.679 -3.848 -21.590 1.00 97.75 93 ILE A O 1
ATOM 715 N N . THR A 1 94 ? 8.866 -1.619 -21.437 1.00 97.12 94 THR A N 1
ATOM 716 C CA . THR A 1 94 ? 7.794 -1.317 -22.402 1.00 97.12 94 THR A CA 1
ATOM 717 C C . THR A 1 94 ? 8.296 -1.095 -23.827 1.00 97.12 94 THR A C 1
ATOM 719 O O . THR A 1 94 ? 7.520 -1.243 -24.767 1.00 97.12 94 THR A O 1
ATOM 722 N N . GLY A 1 95 ? 9.572 -0.738 -24.002 1.00 97.00 95 GLY A N 1
ATOM 723 C CA . GLY A 1 95 ? 10.131 -0.287 -25.277 1.00 97.00 95 GLY A CA 1
ATOM 724 C C . GLY A 1 95 ? 9.6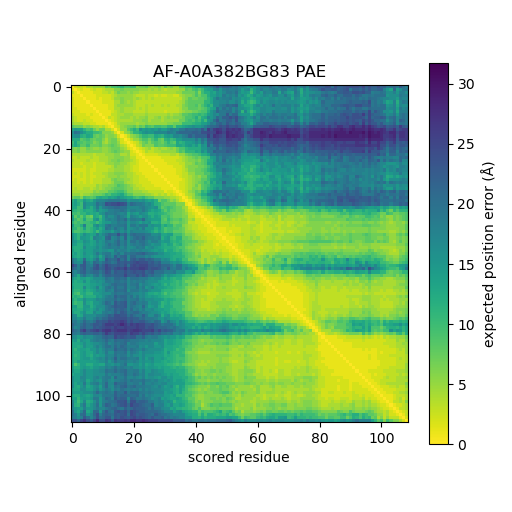89 1.120 -25.693 1.00 97.00 95 GLY A C 1
ATOM 725 O O . GLY A 1 95 ? 9.916 1.499 -26.838 1.00 97.00 95 GLY A O 1
ATOM 726 N N . ALA A 1 96 ? 9.033 1.877 -24.808 1.00 97.50 96 ALA A N 1
ATOM 727 C CA . ALA A 1 96 ? 8.643 3.256 -25.078 1.00 97.50 96 ALA A CA 1
ATOM 728 C C . ALA A 1 96 ? 9.861 4.196 -25.129 1.00 97.50 96 ALA A C 1
ATOM 730 O O . ALA A 1 96 ? 10.848 3.987 -24.423 1.00 97.50 96 ALA A O 1
ATOM 731 N N . ASP A 1 97 ? 9.758 5.266 -25.921 1.00 95.81 97 ASP A N 1
ATOM 732 C CA . ASP A 1 97 ? 10.810 6.287 -26.041 1.00 95.81 97 ASP A CA 1
ATOM 733 C C . ASP A 1 97 ? 10.939 7.162 -24.779 1.00 95.81 97 ASP A C 1
ATOM 735 O O . ASP A 1 97 ? 12.004 7.716 -24.512 1.00 95.81 97 ASP A O 1
ATOM 739 N N . ALA A 1 98 ? 9.854 7.288 -24.009 1.00 95.19 98 ALA A N 1
ATOM 740 C CA . ALA A 1 98 ? 9.784 8.031 -22.754 1.00 95.19 98 ALA A CA 1
ATOM 741 C C . ALA A 1 98 ? 8.659 7.476 -21.866 1.00 95.19 98 ALA A C 1
ATOM 743 O O . ALA A 1 98 ? 7.673 6.926 -22.372 1.00 95.19 98 ALA A O 1
ATOM 744 N N . ALA A 1 99 ? 8.779 7.653 -20.549 1.00 94.75 99 ALA A N 1
ATOM 745 C CA . ALA A 1 99 ? 7.783 7.205 -19.579 1.00 94.75 99 ALA A CA 1
ATOM 746 C C . ALA A 1 99 ? 7.727 8.136 -18.360 1.00 94.75 99 ALA A C 1
ATOM 748 O O . ALA A 1 99 ? 8.736 8.674 -17.923 1.00 94.75 99 ALA A O 1
ATOM 749 N N . CYS A 1 100 ? 6.540 8.298 -17.773 1.00 91.75 100 CYS A N 1
ATOM 750 C CA . CYS A 1 100 ? 6.341 9.147 -16.599 1.00 91.75 100 CYS A CA 1
ATOM 751 C C . CYS A 1 100 ? 5.692 8.354 -15.462 1.00 91.75 100 CYS A C 1
ATOM 753 O O . CYS A 1 100 ? 4.770 7.569 -15.692 1.00 91.75 100 CYS A O 1
ATOM 755 N N . LEU A 1 101 ? 6.166 8.580 -14.234 1.00 90.38 101 LEU A N 1
ATOM 756 C CA . LEU A 1 101 ? 5.573 8.035 -13.019 1.00 90.38 101 LEU A CA 1
A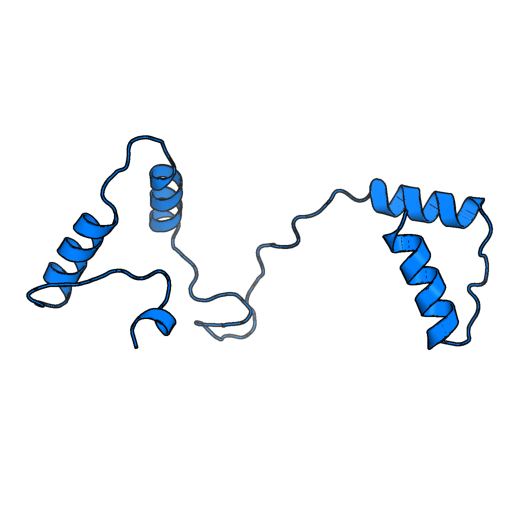TOM 757 C C . LEU A 1 101 ? 4.7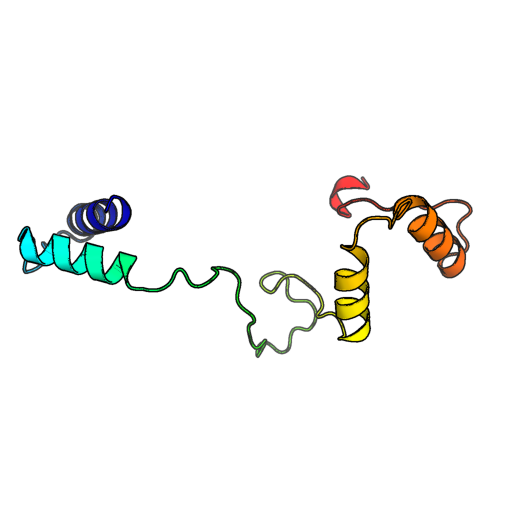50 9.122 -12.323 1.00 90.38 101 LEU A C 1
ATOM 759 O O . LEU A 1 101 ? 5.280 10.152 -11.913 1.00 90.38 101 LEU A O 1
ATOM 763 N N . LEU A 1 102 ? 3.456 8.866 -12.161 1.00 89.56 102 LEU A N 1
ATOM 764 C CA . LEU A 1 102 ? 2.535 9.723 -11.420 1.00 89.56 102 LEU A CA 1
ATOM 765 C C . LEU A 1 102 ? 2.138 9.048 -10.106 1.00 89.56 102 LEU A C 1
ATOM 767 O O . LEU A 1 102 ? 2.257 7.833 -9.956 1.00 89.56 102 LEU A O 1
ATOM 771 N N . HIS A 1 103 ? 1.630 9.834 -9.153 1.00 85.25 103 HIS A N 1
ATOM 772 C CA . HIS A 1 103 ? 1.172 9.307 -7.861 1.00 85.25 103 HIS A CA 1
ATOM 773 C C . HIS A 1 103 ? 0.061 8.254 -8.005 1.00 85.25 103 HIS A C 1
ATOM 775 O O . HIS A 1 103 ? -0.010 7.307 -7.224 1.00 85.25 103 HIS A O 1
ATOM 781 N N . SER A 1 104 ? -0.806 8.431 -9.000 1.00 84.38 104 SER A N 1
ATOM 782 C CA . SER A 1 104 ? -1.915 7.534 -9.312 1.00 84.38 104 SER A CA 1
ATOM 783 C C . SER A 1 104 ? -2.298 7.663 -10.782 1.00 84.38 104 SER A C 1
ATOM 785 O O . SER A 1 104 ? -2.107 8.722 -11.383 1.00 84.38 104 SER A O 1
ATOM 787 N N . ASP A 1 105 ? -2.918 6.620 -11.316 1.00 83.50 105 ASP A N 1
ATOM 788 C CA . ASP A 1 105 ? -3.497 6.562 -12.661 1.00 83.50 105 ASP A CA 1
ATOM 789 C C . ASP A 1 105 ? -4.600 7.606 -12.903 1.00 83.50 105 ASP A C 1
ATOM 791 O O . ASP A 1 105 ? -4.728 8.113 -14.013 1.00 83.50 105 ASP A O 1
ATOM 795 N N . LEU A 1 106 ? -5.328 8.015 -11.860 1.00 82.25 106 LEU A N 1
ATOM 796 C CA . LEU A 1 106 ? -6.310 9.108 -11.921 1.00 82.25 106 LEU A CA 1
ATOM 797 C C . LEU A 1 106 ? -5.728 10.433 -12.443 1.00 82.25 106 LEU A C 1
ATOM 799 O O . LEU A 1 106 ? -6.472 11.262 -12.956 1.00 82.25 106 LEU A O 1
ATOM 803 N N . GLY A 1 107 ? -4.418 10.647 -12.294 1.00 75.94 107 GLY A N 1
ATOM 804 C CA . GLY A 1 107 ? -3.730 11.846 -12.776 1.00 75.94 107 GLY A CA 1
ATOM 805 C C . GLY A 1 107 ? -3.181 11.734 -14.201 1.00 75.94 107 GLY A C 1
ATOM 806 O O . GLY A 1 107 ? -2.575 12.690 -14.670 1.00 75.94 107 GLY A O 1
ATOM 807 N N . ALA A 1 108 ? -3.334 10.583 -14.861 1.00 80.25 108 ALA A N 1
ATOM 808 C CA . ALA A 1 108 ? -2.751 10.300 -16.174 1.00 80.25 108 ALA A CA 1
ATOM 809 C C . ALA A 1 108 ? -3.678 10.638 -17.363 1.00 80.25 108 ALA A C 1
ATOM 811 O O . ALA A 1 108 ? -3.322 10.337 -18.502 1.00 80.25 108 ALA A O 1
ATOM 812 N N . LEU A 1 109 ? -4.859 11.209 -17.094 1.00 58.06 109 LEU A N 1
ATOM 813 C CA . LEU A 1 109 ? -5.917 11.514 -18.069 1.00 58.06 109 LEU A CA 1
ATOM 814 C C . LEU A 1 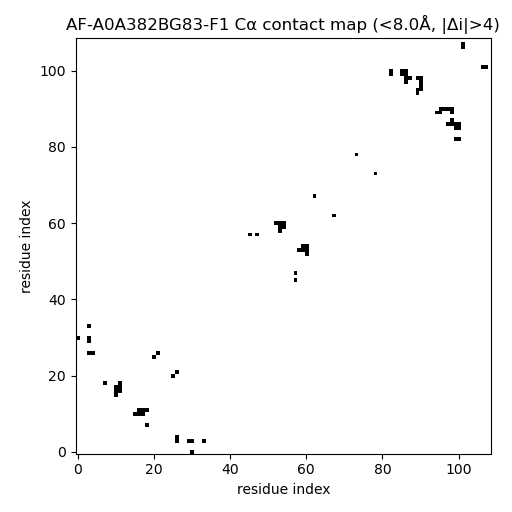109 ? -5.893 12.966 -18.554 1.00 58.06 109 LEU A C 1
ATOM 816 O O . LEU A 1 109 ? -5.706 13.871 -17.709 1.00 58.06 109 LEU A O 1
#

pLDDT: mean 84.07, std 8.94, range [58.06, 98.06]

Solvent-accessible surface area (backbone atoms only — not comparable to full-atom values): 7168 Å² total; per-residue (Å²): 94,73,64,59,57,49,50,55,51,47,44,40,73,75,65,74,54,71,71,96,70,81,50,68,68,56,54,52,48,52,37,47,54,62,67,70,45,73,87,66,67,92,76,68,94,76,85,84,83,81,83,63,75,74,32,75,94,75,63,44,70,86,76,53,70,70,56,51,51,52,55,59,59,60,69,46,89,87,74,74,65,67,60,64,53,49,20,53,52,47,20,72,76,69,70,45,96,69,53,83,85,68,100,48,75,87,74,74,118

InterPro domains:
  IPR015424 Pyridoxal phosphate-dependent transferase [SSF53383] (35-104)

Radius of gyration: 24.6 Å; Cα contacts (8 Å, |Δi|>4): 43; chains: 1; bounding box: 55×30×65 Å

Sequence (109 aa):
VRSVLKEVRSGILERSELPDDISEEVLVQRVKSDIENPDMPTIQPVINATGIVLHDAVRGAMVTDVVRNAMIEAQRPGITDVEARAEKVLCEITGADAACLLHSDLGAL

Mean predicted aligned error: 11.03 Å